Protein AF-A0A0B8QAT1-F1 (afdb_monomer_lite)

Secondary structure (DSSP, 8-state):
-HHHHHGGG-TTTT--SSS-BSS-TTSTT--TT-TTTSS-B-HHHHHHHHHHHHHTT-HHHHHHHHHHHHHHHHHHHHHHSS--S-B-SSSSSB-SS--SS-TTTTHHIIIIIIIIIIS-EEEETTTTEEEE-----S-EEEEEEE-TTS-EEEEEE--TTT--GGGGEEEEESS--EEEE-

Structure (mmCIF, N/CA/C/O backbone):
data_AF-A0A0B8QAT1-F1
#
_entry.id   AF-A0A0B8QAT1-F1
#
loop_
_atom_site.group_PDB
_atom_site.id
_atom_site.type_symbol
_atom_site.label_atom_id
_atom_site.label_alt_id
_atom_site.label_comp_id
_atom_site.label_asym_id
_atom_site.label_entity_id
_atom_site.label_seq_id
_atom_site.pdbx_PDB_ins_code
_atom_site.Cartn_x
_atom_site.Cartn_y
_atom_site.Cartn_z
_atom_site.occupancy
_atom_site.B_iso_or_equiv
_atom_site.auth_seq_id
_atom_site.auth_comp_id
_atom_site.auth_asym_id
_atom_site.auth_atom_id
_atom_site.pdbx_PDB_model_num
ATOM 1 N N . MET A 1 1 ? -17.276 3.793 -14.681 1.00 74.88 1 MET A N 1
ATOM 2 C CA . MET A 1 1 ? -16.402 3.553 -13.509 1.00 74.88 1 MET A CA 1
ATOM 3 C C . MET A 1 1 ? -15.911 2.111 -13.463 1.00 74.88 1 MET A C 1
ATOM 5 O O . MET A 1 1 ? -14.706 1.931 -13.465 1.00 74.88 1 MET A O 1
ATOM 9 N N . GLN A 1 2 ? -16.789 1.100 -13.511 1.00 84.50 2 GLN A N 1
ATOM 10 C CA . GLN A 1 2 ? -16.364 -0.313 -13.507 1.00 84.50 2 GLN A CA 1
ATOM 11 C C . GLN A 1 2 ? -15.404 -0.679 -14.651 1.00 84.50 2 GLN A C 1
ATOM 13 O O . GLN A 1 2 ? -14.378 -1.288 -14.389 1.00 84.50 2 GLN A O 1
ATOM 18 N N . SER A 1 3 ? -15.670 -0.238 -15.887 1.00 91.81 3 SER A N 1
ATOM 19 C CA . SER A 1 3 ? -14.772 -0.485 -17.030 1.00 91.81 3 SER A CA 1
ATOM 20 C C . SER A 1 3 ? -13.368 0.101 -16.853 1.00 91.81 3 SER A C 1
ATOM 22 O O . SER A 1 3 ? -12.400 -0.494 -17.300 1.00 91.81 3 SER A O 1
ATOM 24 N N . PHE A 1 4 ? -13.244 1.243 -16.170 1.00 93.56 4 PHE A N 1
ATOM 25 C CA . PHE A 1 4 ? -11.949 1.861 -15.879 1.00 93.56 4 PHE A CA 1
ATOM 26 C C . PHE A 1 4 ? -11.172 1.066 -14.821 1.00 93.56 4 PHE A C 1
ATOM 28 O O . PHE A 1 4 ? -9.984 0.817 -14.982 1.00 93.56 4 PHE A O 1
ATOM 35 N N . ILE A 1 5 ? -11.855 0.628 -13.760 1.00 96.44 5 ILE A N 1
ATOM 36 C CA . ILE A 1 5 ? -11.246 -0.133 -12.659 1.00 96.44 5 ILE A CA 1
ATOM 37 C C . ILE A 1 5 ? -10.882 -1.555 -13.094 1.00 96.44 5 ILE A C 1
ATOM 39 O O . ILE A 1 5 ? -9.885 -2.088 -12.616 1.00 96.44 5 ILE A O 1
ATOM 43 N N . ALA A 1 6 ? -11.637 -2.150 -14.022 1.00 96.62 6 ALA A N 1
ATOM 44 C CA . ALA A 1 6 ? -11.397 -3.504 -14.523 1.00 96.62 6 ALA A CA 1
ATOM 45 C C . ALA A 1 6 ? -9.964 -3.707 -15.044 1.00 96.62 6 ALA A C 1
ATOM 47 O O . ALA A 1 6 ? -9.398 -4.779 -14.861 1.00 96.62 6 ALA A O 1
ATOM 48 N N . HIS A 1 7 ? -9.338 -2.664 -15.593 1.00 97.81 7 HIS A N 1
ATOM 49 C CA . HIS A 1 7 ? -7.947 -2.711 -16.046 1.00 97.81 7 HIS A CA 1
ATOM 50 C C . HIS A 1 7 ? -6.933 -3.033 -14.934 1.00 97.81 7 H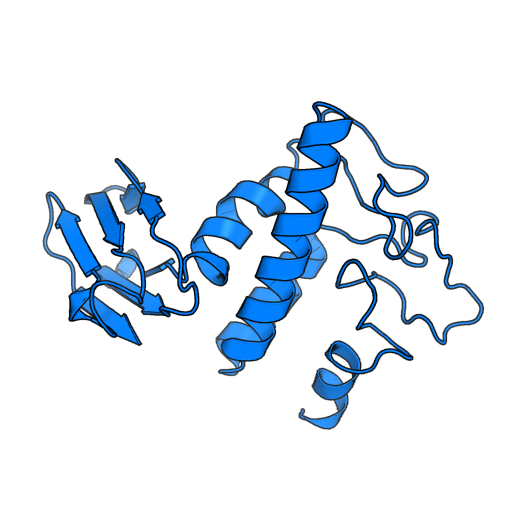IS A C 1
ATOM 52 O O . HIS A 1 7 ? -5.867 -3.586 -15.214 1.00 97.81 7 HIS A O 1
ATOM 58 N N . LEU A 1 8 ? -7.251 -2.712 -13.673 1.00 98.00 8 LEU A N 1
ATOM 59 C CA . LEU A 1 8 ? -6.404 -3.044 -12.527 1.00 98.00 8 LEU A CA 1
ATOM 60 C C . LEU A 1 8 ? -6.380 -4.544 -12.237 1.00 98.00 8 LEU A C 1
ATOM 62 O O . LEU A 1 8 ? -5.422 -4.997 -11.614 1.00 98.00 8 LEU A O 1
ATOM 66 N N . ASP A 1 9 ? -7.398 -5.295 -12.663 1.00 97.00 9 ASP A N 1
ATOM 67 C CA . ASP A 1 9 ? -7.491 -6.749 -12.486 1.00 97.00 9 ASP A CA 1
ATOM 68 C C . ASP A 1 9 ? -7.326 -7.536 -13.805 1.00 97.00 9 ASP A C 1
ATOM 70 O O . ASP A 1 9 ? -7.464 -8.757 -13.833 1.00 97.00 9 ASP A O 1
ATOM 74 N N . ASP A 1 10 ? -6.977 -6.848 -14.894 1.00 98.12 10 ASP A N 1
ATOM 75 C CA . ASP A 1 10 ? -6.674 -7.452 -16.193 1.00 98.12 10 ASP A CA 1
ATOM 76 C C . ASP A 1 10 ? -5.159 -7.641 -16.365 1.00 98.12 10 ASP A C 1
ATOM 78 O O . ASP A 1 10 ? -4.382 -6.677 -16.333 1.00 98.12 10 ASP A O 1
ATOM 82 N N . GLU A 1 11 ? -4.746 -8.897 -16.560 1.00 97.75 11 GLU A N 1
ATOM 83 C CA . GLU A 1 11 ? -3.351 -9.313 -16.761 1.00 97.75 11 GLU A CA 1
ATOM 84 C C . GLU A 1 11 ? -2.748 -8.750 -18.050 1.00 97.75 11 GLU A C 1
ATOM 86 O O . GLU A 1 11 ? -1.529 -8.608 -18.153 1.00 97.75 11 GLU A O 1
ATOM 91 N N . ARG A 1 12 ? -3.583 -8.378 -19.027 1.00 97.50 12 ARG A N 1
ATOM 92 C CA . ARG A 1 12 ? -3.132 -7.726 -20.263 1.00 97.50 12 ARG A CA 1
ATOM 93 C C . ARG A 1 12 ? -2.784 -6.255 -20.056 1.00 97.50 12 ARG A C 1
ATOM 95 O O . ARG A 1 12 ? -2.035 -5.717 -20.862 1.00 97.50 12 ARG A O 1
ATOM 102 N N . SER A 1 13 ? -3.285 -5.624 -18.989 1.00 97.88 13 SER A N 1
ATOM 103 C CA . SER A 1 13 ? -3.001 -4.224 -18.664 1.00 97.88 13 SER A CA 1
ATOM 104 C C . SER A 1 13 ? -2.172 -4.052 -17.391 1.00 97.88 13 SER A C 1
ATOM 106 O O . SER A 1 13 ? -0.945 -4.116 -17.448 1.00 97.88 13 SER A O 1
ATOM 108 N N .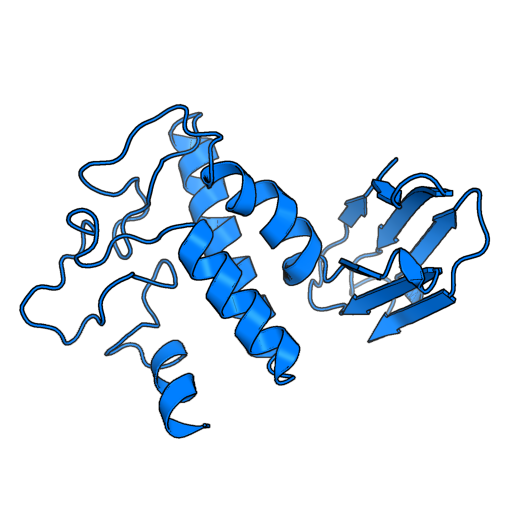 PHE A 1 14 ? -2.801 -3.799 -16.239 1.00 98.56 14 PHE A N 1
ATOM 109 C CA . PHE A 1 14 ? -2.102 -3.365 -15.028 1.00 98.56 14 PHE A CA 1
ATOM 110 C C . PHE A 1 14 ? -1.981 -4.449 -13.947 1.00 98.56 14 PHE A C 1
ATOM 112 O O . PHE A 1 14 ? -1.270 -4.239 -12.959 1.00 98.56 14 PHE A O 1
ATOM 119 N N . LYS A 1 15 ? -2.627 -5.615 -14.101 1.00 98.50 15 LYS A N 1
ATOM 120 C CA . LYS A 1 15 ? -2.436 -6.757 -13.193 1.00 98.50 15 LYS A CA 1
ATOM 121 C C . LYS A 1 15 ? -1.159 -7.510 -13.561 1.00 98.50 15 LYS A C 1
ATOM 123 O O . LYS A 1 15 ? -1.183 -8.565 -14.183 1.00 98.50 15 LYS A O 1
ATOM 128 N N . ARG A 1 16 ? -0.031 -6.910 -13.206 1.00 98.31 16 ARG A N 1
ATOM 129 C CA . ARG A 1 16 ? 1.312 -7.468 -13.405 1.00 98.31 16 ARG A CA 1
ATOM 130 C C . ARG A 1 16 ? 1.807 -8.160 -12.134 1.00 98.31 16 ARG A C 1
ATOM 132 O O . ARG A 1 16 ? 1.173 -7.963 -11.096 1.00 98.31 16 ARG A O 1
ATOM 139 N N . PRO A 1 17 ? 2.888 -8.963 -12.179 1.00 98.62 17 PRO A N 1
ATOM 140 C CA . PRO A 1 17 ? 3.431 -9.613 -10.988 1.00 98.62 17 PRO A CA 1
ATOM 141 C C . PRO A 1 17 ? 3.624 -8.636 -9.823 1.00 98.62 17 PRO A C 1
ATOM 143 O O . PRO A 1 17 ? 3.100 -8.884 -8.742 1.00 98.62 17 PRO A O 1
ATOM 146 N N . HIS A 1 18 ? 4.254 -7.479 -10.065 1.00 98.69 18 HIS A N 1
ATOM 147 C CA . HIS A 1 18 ? 4.272 -6.344 -9.138 1.00 98.69 18 HIS A CA 1
ATOM 148 C C . HIS A 1 18 ? 3.323 -5.244 -9.627 1.00 98.69 18 HIS A C 1
ATOM 150 O O . HIS A 1 18 ? 3.560 -4.590 -10.643 1.00 98.69 18 HIS A O 1
ATOM 156 N N . ARG A 1 19 ? 2.228 -5.027 -8.895 1.00 98.50 19 ARG A N 1
ATOM 157 C CA . ARG A 1 19 ? 1.202 -4.021 -9.207 1.00 98.50 19 ARG A CA 1
ATOM 158 C C . ARG A 1 19 ? 1.557 -2.678 -8.549 1.00 98.50 19 ARG A C 1
ATOM 160 O O . ARG A 1 19 ? 2.122 -2.631 -7.458 1.00 98.50 19 ARG A O 1
ATOM 167 N N . ILE A 1 20 ? 1.229 -1.528 -9.128 1.00 98.62 20 ILE A N 1
ATOM 168 C CA . ILE A 1 20 ? 0.625 -1.272 -10.434 1.00 98.62 20 ILE A CA 1
ATOM 169 C C . ILE A 1 20 ? 1.723 -0.628 -11.297 1.00 98.62 20 ILE A C 1
ATOM 171 O O . ILE A 1 20 ? 2.333 0.350 -10.849 1.00 98.62 20 ILE A O 1
ATOM 175 N N . PRO A 1 21 ? 2.003 -1.125 -12.512 1.00 98.56 21 PRO A N 1
ATOM 176 C CA . PRO A 1 21 ? 2.943 -0.446 -13.388 1.00 98.56 21 PRO A CA 1
ATOM 177 C C . PRO A 1 21 ? 2.392 0.918 -13.808 1.00 98.56 21 PRO A C 1
ATOM 179 O O . PRO A 1 21 ? 1.187 1.135 -13.923 1.00 98.56 21 PRO A O 1
ATOM 182 N N . THR A 1 22 ? 3.290 1.848 -14.093 1.00 98.25 22 THR A N 1
ATOM 183 C CA . THR A 1 22 ? 2.935 3.192 -14.583 1.00 98.25 22 THR A CA 1
ATOM 184 C C . THR A 1 22 ? 2.449 3.218 -16.030 1.00 98.25 22 THR A C 1
ATOM 186 O O . THR A 1 22 ? 1.864 4.208 -16.467 1.00 98.25 22 THR A O 1
ATOM 189 N N . MET A 1 23 ? 2.642 2.119 -16.756 1.00 98.31 23 MET A N 1
ATOM 190 C CA . MET A 1 23 ? 2.206 1.924 -18.131 1.00 98.31 23 MET A CA 1
ATOM 191 C C . MET A 1 23 ? 1.495 0.577 -18.248 1.00 98.31 23 MET A C 1
ATOM 193 O O . MET A 1 23 ? 1.913 -0.401 -17.631 1.00 98.31 23 MET A O 1
ATOM 197 N N . SER A 1 24 ? 0.421 0.540 -19.033 1.00 98.19 24 SER A N 1
ATOM 198 C CA . SER A 1 24 ? -0.309 -0.694 -19.331 1.00 98.19 24 SER A CA 1
ATOM 199 C C . SER A 1 24 ? 0.578 -1.664 -20.115 1.00 98.19 24 SER A C 1
ATOM 201 O O . SER A 1 24 ? 1.285 -1.228 -21.024 1.00 98.19 24 SER A O 1
ATOM 203 N N . ALA A 1 25 ? 0.539 -2.957 -19.788 1.00 98.25 25 ALA A N 1
ATOM 204 C CA . ALA A 1 25 ? 1.399 -3.961 -20.420 1.00 98.25 25 ALA A CA 1
ATOM 205 C C . ALA A 1 25 ? 1.081 -4.247 -21.897 1.00 98.25 25 ALA A C 1
ATOM 207 O O . ALA A 1 25 ? 1.923 -4.783 -22.612 1.00 98.25 25 ALA A O 1
ATOM 208 N N . ASP A 1 26 ? -0.099 -3.858 -22.379 1.00 97.75 26 ASP A N 1
ATOM 209 C CA . ASP A 1 26 ? -0.478 -3.911 -23.795 1.00 97.75 26 ASP A CA 1
ATOM 210 C C . ASP A 1 26 ? 0.011 -2.698 -24.609 1.00 97.75 26 ASP A C 1
ATOM 212 O O . ASP A 1 26 ? -0.186 -2.643 -25.825 1.00 97.75 26 ASP A O 1
ATOM 216 N N . CYS A 1 27 ? 0.671 -1.727 -23.972 1.00 98.06 27 CYS A N 1
ATOM 217 C CA . CYS A 1 27 ? 1.301 -0.615 -24.670 1.00 98.06 27 CYS A CA 1
ATOM 218 C C . CYS A 1 27 ? 2.594 -1.072 -25.359 1.00 98.06 27 CYS A C 1
ATOM 220 O O . CYS A 1 27 ? 3.456 -1.676 -24.728 1.00 98.06 27 CYS A O 1
ATOM 222 N N . GLU A 1 28 ? 2.799 -0.685 -26.623 1.00 97.81 28 GLU A N 1
ATOM 223 C CA . GLU A 1 28 ? 4.021 -1.015 -27.380 1.00 97.81 28 GLU A CA 1
ATOM 224 C C . GLU A 1 28 ? 5.317 -0.506 -26.725 1.00 97.81 28 GLU A C 1
ATOM 226 O O . GLU A 1 28 ? 6.412 -0.981 -27.026 1.00 97.81 28 GLU A O 1
ATOM 231 N N . HIS A 1 29 ? 5.205 0.488 -25.842 1.00 97.88 29 HIS A N 1
ATOM 232 C CA . HIS A 1 29 ? 6.333 1.072 -25.136 1.00 97.88 29 HIS A CA 1
ATOM 233 C C . HIS A 1 29 ? 6.566 0.473 -23.754 1.00 97.88 29 HIS A C 1
ATOM 235 O O . HIS A 1 29 ? 7.552 0.870 -23.133 1.00 97.88 29 HIS A O 1
ATOM 241 N N . TYR A 1 30 ? 5.714 -0.440 -23.291 1.00 98.50 30 TYR A N 1
ATOM 242 C CA . TYR A 1 30 ? 5.879 -1.100 -22.008 1.00 98.50 30 TYR A CA 1
ATOM 243 C C . TYR A 1 30 ? 7.182 -1.904 -21.958 1.00 98.50 30 TYR A C 1
ATOM 245 O O . TYR A 1 30 ? 7.598 -2.498 -22.956 1.00 98.50 30 TYR A O 1
ATOM 253 N N . THR A 1 31 ? 7.827 -1.943 -20.794 1.00 98.06 31 THR A N 1
ATOM 254 C CA . THR A 1 31 ? 9.014 -2.768 -20.581 1.00 98.06 31 THR A CA 1
ATOM 255 C C . THR A 1 31 ? 8.956 -3.541 -19.267 1.00 98.06 31 THR A C 1
ATOM 257 O O . THR A 1 31 ? 8.616 -3.016 -18.205 1.00 98.06 31 THR A O 1
ATOM 260 N N . ASP A 1 32 ? 9.408 -4.792 -19.320 1.00 97.69 32 ASP A N 1
ATOM 261 C CA . ASP A 1 32 ? 9.414 -5.699 -18.167 1.00 97.69 32 ASP A CA 1
ATOM 262 C C . ASP A 1 32 ? 10.310 -5.196 -17.023 1.00 97.69 32 ASP A C 1
ATOM 264 O O . ASP A 1 32 ? 10.039 -5.403 -15.839 1.00 97.69 32 ASP A O 1
ATOM 268 N N . ASN A 1 33 ? 11.396 -4.490 -17.356 1.00 97.00 33 ASN A N 1
ATOM 269 C CA . ASN A 1 33 ? 12.300 -3.875 -16.379 1.00 97.00 33 ASN A CA 1
ATOM 270 C C . ASN A 1 33 ? 11.798 -2.519 -15.846 1.00 97.00 33 ASN A C 1
ATOM 272 O O . ASN A 1 33 ? 12.475 -1.900 -15.025 1.00 97.00 33 ASN A O 1
ATOM 276 N N . GLY A 1 34 ? 10.647 -2.059 -16.334 1.00 96.44 34 GLY A N 1
ATOM 277 C CA . GLY A 1 34 ? 9.992 -0.814 -15.978 1.00 96.44 34 GLY A CA 1
ATOM 278 C C . GLY A 1 34 ? 10.427 0.421 -16.770 1.00 96.44 34 GLY A C 1
ATOM 279 O O . GLY A 1 34 ? 9.629 1.354 -16.846 1.00 96.44 34 GLY A O 1
ATOM 280 N N . ASP A 1 35 ? 11.649 0.439 -17.331 1.00 97.00 35 ASP A N 1
ATOM 281 C CA . ASP A 1 35 ? 12.255 1.562 -18.085 1.00 97.00 35 ASP A CA 1
ATOM 282 C C . ASP A 1 35 ? 11.759 2.932 -17.583 1.00 97.00 35 ASP A C 1
ATOM 284 O O . ASP A 1 35 ? 11.096 3.709 -18.279 1.00 97.00 35 ASP A O 1
ATOM 288 N N . TYR A 1 36 ? 12.002 3.168 -16.289 1.00 97.12 36 TYR A N 1
ATOM 289 C CA . TYR A 1 36 ? 11.509 4.314 -15.530 1.00 97.12 36 TYR A CA 1
ATOM 290 C C . TYR A 1 36 ? 9.963 4.400 -15.444 1.00 97.12 36 TYR A C 1
ATOM 292 O O . TYR A 1 36 ? 9.346 3.740 -14.607 1.00 97.12 36 TYR A O 1
ATOM 300 N N . TRP A 1 37 ? 9.324 5.221 -16.284 1.00 98.19 37 TRP A N 1
ATOM 301 C CA . TRP A 1 37 ? 7.862 5.427 -16.335 1.00 98.19 37 TRP A CA 1
ATOM 302 C C . TRP A 1 37 ? 7.176 4.593 -17.425 1.00 98.19 37 TRP A C 1
ATOM 304 O O . TRP A 1 37 ? 5.992 4.773 -17.701 1.00 98.19 37 TRP A O 1
ATOM 314 N N . ARG A 1 38 ? 7.913 3.690 -18.077 1.00 98.19 38 ARG A N 1
ATOM 315 C CA . ARG A 1 38 ? 7.405 2.823 -19.147 1.00 98.19 38 ARG A CA 1
ATOM 316 C C . ARG A 1 38 ? 7.002 1.441 -18.635 1.00 98.19 38 ARG A C 1
ATOM 318 O O . ARG A 1 38 ? 7.025 0.464 -19.369 1.00 98.19 38 ARG A O 1
ATOM 325 N N . GLY A 1 39 ? 6.611 1.359 -17.368 1.00 98.00 39 GLY A N 1
ATOM 326 C CA . GLY A 1 39 ? 6.249 0.102 -16.719 1.00 98.00 39 GLY A CA 1
ATOM 327 C C . GLY A 1 39 ? 6.660 0.048 -15.255 1.00 98.00 39 GLY A C 1
ATOM 328 O O . GLY A 1 39 ? 6.084 -0.729 -14.503 1.00 98.00 39 GLY A O 1
ATOM 329 N N . GLY A 1 40 ? 7.606 0.887 -14.817 1.00 98.44 40 GLY A N 1
ATOM 330 C CA . GLY A 1 40 ? 8.066 0.892 -13.431 1.00 98.44 40 GLY A CA 1
ATOM 331 C C . GLY A 1 40 ? 6.904 1.050 -12.454 1.00 98.44 40 GLY A C 1
ATOM 332 O O . GLY A 1 40 ? 5.915 1.728 -12.755 1.00 98.44 40 GLY A O 1
ATOM 333 N N . VAL A 1 41 ? 7.027 0.417 -11.293 1.00 98.75 41 VAL A N 1
ATOM 334 C CA . VAL A 1 41 ? 6.066 0.478 -10.190 1.00 98.75 41 VAL A CA 1
ATOM 335 C C . VAL A 1 41 ? 6.560 1.495 -9.174 1.00 98.75 41 VAL A C 1
ATOM 337 O O . VAL A 1 41 ? 7.682 1.397 -8.671 1.00 98.75 41 VAL A O 1
ATOM 340 N N . TRP A 1 42 ? 5.712 2.473 -8.862 1.00 98.69 42 TRP A N 1
ATOM 341 C CA . TRP A 1 42 ? 6.080 3.627 -8.049 1.00 98.69 42 TRP A CA 1
ATOM 342 C C . TRP A 1 42 ? 5.163 3.728 -6.834 1.00 98.69 42 TRP A C 1
ATOM 344 O O . TRP A 1 42 ? 3.942 3.813 -6.955 1.00 98.69 42 TRP A O 1
ATOM 354 N N . ALA A 1 43 ? 5.762 3.776 -5.644 1.00 98.56 43 ALA A N 1
ATOM 355 C CA . ALA A 1 43 ? 5.036 3.944 -4.388 1.00 98.56 43 ALA A CA 1
ATOM 356 C C . ALA A 1 43 ? 4.036 5.128 -4.383 1.00 98.56 43 ALA A C 1
ATOM 358 O O . ALA A 1 43 ? 2.901 4.929 -3.944 1.00 98.56 43 ALA A O 1
ATOM 359 N N . PRO A 1 44 ? 4.366 6.339 -4.894 1.00 98.38 44 PRO A N 1
ATOM 360 C CA . PRO A 1 44 ? 3.434 7.466 -4.850 1.00 98.38 44 PRO A CA 1
ATOM 361 C C . PRO A 1 44 ? 2.222 7.285 -5.768 1.00 98.38 44 PRO A C 1
ATOM 363 O O . PRO A 1 44 ? 1.112 7.637 -5.368 1.00 98.38 44 PRO A O 1
ATOM 366 N N . THR A 1 45 ? 2.389 6.719 -6.968 1.00 98.25 45 THR A N 1
ATOM 367 C CA . THR A 1 45 ? 1.251 6.473 -7.870 1.00 98.25 45 THR A CA 1
ATOM 368 C C . THR A 1 45 ? 0.364 5.361 -7.335 1.00 98.25 45 THR A C 1
ATOM 370 O O . THR A 1 45 ? -0.855 5.522 -7.309 1.00 98.25 45 THR A O 1
ATOM 373 N N . ASN A 1 46 ? 0.962 4.282 -6.819 1.00 98.50 46 ASN A N 1
ATOM 374 C CA . ASN A 1 46 ? 0.225 3.222 -6.139 1.00 98.50 46 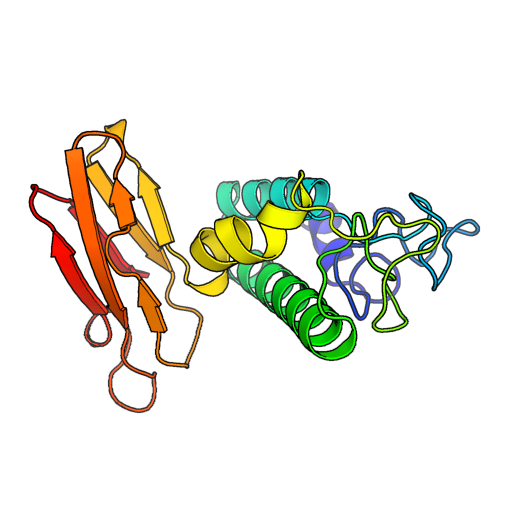ASN A CA 1
ATOM 375 C C . ASN A 1 46 ? -0.588 3.781 -4.970 1.00 98.50 46 ASN A C 1
ATOM 377 O O . ASN A 1 46 ? -1.783 3.515 -4.880 1.00 98.50 46 ASN A O 1
ATOM 381 N N . TYR A 1 47 ? 0.018 4.609 -4.116 1.00 98.75 47 TYR A N 1
ATOM 382 C CA . TYR A 1 47 ? -0.686 5.219 -2.991 1.00 98.75 47 TYR A CA 1
ATOM 383 C C . TYR A 1 47 ? -1.892 6.057 -3.447 1.00 98.75 47 TYR A C 1
ATOM 385 O O . TYR A 1 47 ? -2.982 5.914 -2.896 1.00 98.75 47 TYR A O 1
ATOM 393 N N . MET A 1 48 ? -1.748 6.868 -4.502 1.00 98.56 48 MET A N 1
ATOM 394 C CA . MET A 1 48 ? -2.868 7.638 -5.062 1.00 98.56 48 MET A CA 1
ATOM 395 C C . MET A 1 48 ? -4.001 6.742 -5.581 1.00 98.56 48 MET A C 1
ATOM 397 O O . MET A 1 48 ? -5.170 7.028 -5.312 1.00 98.56 48 MET A O 1
ATOM 401 N N . VAL A 1 49 ? -3.679 5.651 -6.287 1.00 98.56 49 VAL A N 1
ATOM 402 C CA . VAL A 1 49 ? -4.690 4.694 -6.765 1.00 98.56 49 VAL A CA 1
ATOM 403 C C . VAL A 1 49 ? -5.399 4.025 -5.591 1.00 98.56 49 VAL A C 1
ATOM 405 O O . VAL A 1 49 ? -6.627 3.979 -5.574 1.00 98.56 49 VAL A O 1
ATOM 408 N N . LEU A 1 50 ? -4.655 3.576 -4.578 1.00 98.81 50 LEU A N 1
ATOM 409 C CA . LEU A 1 50 ? -5.209 2.942 -3.383 1.00 98.81 50 LEU A CA 1
ATOM 410 C C . LEU A 1 50 ? -6.176 3.876 -2.632 1.00 98.81 50 LEU A C 1
ATOM 412 O O . LEU A 1 50 ? -7.287 3.460 -2.298 1.00 98.81 50 LEU A O 1
ATOM 416 N N . LYS A 1 51 ? -5.825 5.159 -2.444 1.00 98.44 51 LYS A N 1
ATOM 417 C CA . LYS A 1 51 ? -6.748 6.163 -1.868 1.00 98.44 51 LYS A CA 1
ATOM 418 C C . LYS A 1 51 ? -7.976 6.393 -2.752 1.00 98.44 51 LYS A C 1
ATOM 420 O O . LYS A 1 51 ? -9.080 6.586 -2.243 1.00 98.44 51 LYS A O 1
ATOM 425 N N . GLY A 1 52 ? -7.808 6.360 -4.073 1.00 98.19 52 GLY A N 1
ATOM 426 C CA . GLY A 1 52 ? -8.913 6.443 -5.027 1.00 98.19 52 GLY A CA 1
ATOM 427 C C . GLY A 1 52 ? -9.890 5.271 -4.904 1.00 98.19 52 GLY A C 1
ATOM 428 O O . GLY A 1 52 ? -11.099 5.497 -4.854 1.00 98.19 52 GLY A O 1
ATOM 429 N N . LEU A 1 53 ? -9.376 4.042 -4.816 1.00 98.12 53 LEU A N 1
ATOM 430 C CA . LEU A 1 53 ? -10.167 2.820 -4.638 1.00 98.12 53 LEU A CA 1
ATOM 431 C C . LEU A 1 53 ? -10.932 2.833 -3.313 1.00 98.12 53 LEU A C 1
ATOM 433 O O . LEU A 1 53 ? -12.143 2.617 -3.307 1.00 98.12 53 LEU A O 1
ATOM 437 N N . GLU A 1 54 ? -10.246 3.167 -2.219 1.00 97.19 54 GLU A N 1
ATOM 438 C CA . GLU A 1 54 ? -10.841 3.337 -0.890 1.00 97.19 54 GLU A CA 1
ATOM 439 C C . GLU A 1 54 ? -12.014 4.319 -0.918 1.00 97.19 54 GLU A C 1
ATOM 441 O O . GLU A 1 54 ? -13.112 3.984 -0.480 1.00 97.19 54 GLU A O 1
ATOM 446 N N . LYS A 1 55 ? -11.813 5.513 -1.490 1.00 96.88 55 LYS A N 1
ATOM 447 C CA . LYS A 1 55 ? -12.847 6.555 -1.554 1.00 96.88 55 LYS A CA 1
ATOM 448 C C . LYS A 1 55 ? -14.117 6.104 -2.288 1.00 96.88 55 LYS A C 1
ATOM 450 O O . LYS A 1 55 ? -15.182 6.671 -2.059 1.00 96.88 55 LYS A O 1
ATOM 455 N N . HIS A 1 56 ? -14.012 5.113 -3.172 1.00 96.75 56 HIS A N 1
ATOM 456 C CA . HIS A 1 56 ? -15.134 4.586 -3.948 1.00 96.75 56 HIS A CA 1
ATOM 457 C C . HIS A 1 56 ? -15.604 3.199 -3.476 1.00 96.75 56 HIS A C 1
ATOM 459 O O . HIS A 1 56 ? -16.381 2.560 -4.183 1.00 96.75 56 HIS A O 1
ATOM 465 N N . GLY A 1 57 ? -15.158 2.735 -2.303 1.00 95.56 57 GLY A N 1
ATOM 466 C CA . GLY A 1 57 ? -15.627 1.493 -1.683 1.00 95.56 57 GLY A CA 1
ATOM 467 C C . GLY A 1 57 ? -14.980 0.206 -2.207 1.00 95.56 57 GLY A C 1
ATOM 468 O O . GLY A 1 57 ? -15.428 -0.882 -1.856 1.00 95.56 57 GLY A O 1
ATOM 469 N N . TYR A 1 58 ? -13.920 0.287 -3.019 1.00 97.12 58 TYR A N 1
ATOM 470 C CA . TYR A 1 58 ? -13.211 -0.883 -3.563 1.00 97.12 58 TYR A CA 1
ATOM 471 C C . TYR A 1 58 ? -12.137 -1.392 -2.588 1.00 97.12 58 TYR A C 1
ATOM 473 O O . TYR A 1 58 ? -10.958 -1.478 -2.929 1.00 97.12 58 TYR A O 1
ATOM 481 N N . HIS A 1 59 ? -12.543 -1.694 -1.352 1.00 96.75 59 HIS A N 1
ATOM 482 C CA . HIS A 1 59 ? -11.625 -2.050 -0.265 1.00 96.75 59 HIS A CA 1
ATOM 483 C C . HIS A 1 59 ? -10.878 -3.367 -0.512 1.00 96.75 59 HIS A C 1
ATOM 485 O O . HIS A 1 59 ? -9.685 -3.429 -0.232 1.00 96.75 59 HIS A O 1
ATOM 491 N N . ASP A 1 60 ? -11.540 -4.380 -1.082 1.00 97.19 60 ASP A N 1
ATOM 492 C CA . ASP A 1 60 ? -10.919 -5.681 -1.382 1.00 97.19 60 ASP A CA 1
ATOM 493 C C . ASP A 1 60 ? -9.814 -5.543 -2.429 1.00 97.19 60 ASP A C 1
ATOM 495 O O . ASP A 1 60 ? -8.670 -5.917 -2.196 1.00 97.19 60 ASP A O 1
ATOM 499 N N . LEU A 1 61 ? -10.124 -4.879 -3.546 1.00 98.06 61 LEU A N 1
ATOM 500 C CA . LEU A 1 61 ? -9.142 -4.626 -4.596 1.00 98.06 61 LEU A CA 1
ATOM 501 C C . LEU A 1 61 ? -7.972 -3.767 -4.090 1.00 98.06 61 LEU A C 1
ATOM 503 O O . LEU A 1 61 ? -6.826 -3.997 -4.474 1.00 98.06 61 LEU A O 1
ATOM 507 N N . ALA A 1 62 ? -8.246 -2.778 -3.232 1.00 98.44 62 ALA A N 1
ATOM 508 C CA . ALA A 1 62 ? -7.199 -1.970 -2.616 1.00 98.44 62 ALA A CA 1
ATOM 509 C C . ALA A 1 62 ? -6.294 -2.813 -1.701 1.00 98.44 62 ALA A C 1
ATOM 511 O O . ALA A 1 62 ? -5.075 -2.664 -1.765 1.00 98.44 62 ALA A O 1
ATOM 512 N N . PHE A 1 63 ? -6.867 -3.709 -0.891 1.00 98.62 63 PHE A N 1
ATOM 513 C CA . PHE A 1 63 ? -6.106 -4.643 -0.062 1.00 98.62 63 PHE A CA 1
ATOM 514 C C . PHE A 1 63 ? -5.220 -5.554 -0.919 1.00 98.62 63 PHE A C 1
ATOM 516 O O . PHE A 1 63 ? -4.016 -5.613 -0.679 1.00 98.62 63 PHE A O 1
ATOM 523 N N . ASP A 1 64 ? -5.769 -6.175 -1.964 1.00 98.62 64 ASP A N 1
ATOM 524 C CA . ASP A 1 64 ? -5.025 -7.101 -2.825 1.00 98.62 64 ASP A CA 1
ATOM 525 C C . ASP A 1 64 ? -3.836 -6.422 -3.520 1.00 98.62 64 ASP A C 1
ATOM 527 O O . ASP A 1 64 ? -2.735 -6.972 -3.589 1.00 98.62 64 ASP A O 1
ATOM 531 N N . ILE A 1 65 ? -4.038 -5.202 -4.031 1.00 98.81 65 ILE A N 1
ATOM 532 C CA . ILE A 1 65 ? -2.970 -4.410 -4.657 1.00 98.81 65 ILE A CA 1
ATOM 533 C C . ILE A 1 65 ? -1.919 -4.003 -3.621 1.00 98.81 65 ILE A C 1
ATOM 535 O O . ILE A 1 65 ? -0.722 -4.101 -3.892 1.00 98.81 65 ILE A O 1
ATOM 539 N N . ALA A 1 66 ? -2.347 -3.536 -2.447 1.00 98.81 66 ALA A N 1
ATOM 540 C CA . ALA A 1 66 ? -1.438 -3.102 -1.395 1.00 98.81 66 ALA A CA 1
ATOM 541 C C . ALA A 1 66 ? -0.591 -4.262 -0.860 1.00 98.81 66 ALA A C 1
ATOM 543 O O . ALA A 1 66 ? 0.623 -4.112 -0.742 1.00 98.81 66 ALA A O 1
ATOM 544 N N . LEU A 1 67 ? -1.208 -5.417 -0.590 1.00 98.75 67 LEU A N 1
ATOM 545 C CA . LEU A 1 67 ? -0.519 -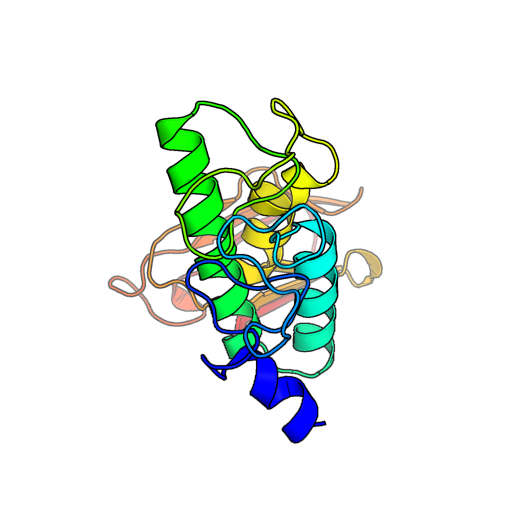6.612 -0.112 1.00 98.75 67 LEU A CA 1
ATOM 546 C C . LEU A 1 67 ? 0.515 -7.087 -1.134 1.00 98.75 67 LEU A C 1
ATOM 548 O O . LEU A 1 67 ? 1.675 -7.277 -0.773 1.00 98.75 67 LEU A O 1
ATOM 552 N N . ASN A 1 68 ? 0.127 -7.178 -2.411 1.00 98.75 68 ASN A N 1
ATOM 553 C CA . ASN A 1 68 ? 1.051 -7.492 -3.499 1.00 98.75 68 ASN A CA 1
ATOM 554 C C . ASN A 1 68 ? 2.238 -6.513 -3.529 1.00 98.75 68 ASN A C 1
ATOM 556 O O . ASN A 1 68 ? 3.394 -6.935 -3.532 1.00 98.75 68 ASN A O 1
ATOM 560 N N . HIS A 1 69 ? 1.969 -5.206 -3.498 1.00 98.81 69 HIS A N 1
ATOM 561 C CA . HIS A 1 69 ? 3.021 -4.197 -3.555 1.00 98.81 69 HIS A CA 1
ATOM 562 C C . HIS A 1 69 ? 3.991 -4.299 -2.371 1.00 98.81 69 HIS A C 1
ATOM 564 O O . HIS A 1 69 ? 5.204 -4.291 -2.580 1.00 98.81 69 HIS A O 1
ATOM 570 N N . VAL A 1 70 ? 3.468 -4.409 -1.146 1.00 98.69 70 VAL A N 1
ATOM 571 C CA . VAL A 1 70 ? 4.267 -4.508 0.084 1.00 98.69 70 VAL A CA 1
ATOM 572 C C . VAL A 1 70 ? 5.123 -5.767 0.086 1.00 98.69 70 VAL A C 1
ATOM 574 O O . VAL A 1 70 ? 6.304 -5.675 0.406 1.00 98.69 70 VAL A O 1
ATOM 577 N N . GLN A 1 71 ? 4.569 -6.919 -0.303 1.00 98.50 71 GLN A N 1
ATOM 578 C CA . GLN A 1 71 ? 5.312 -8.181 -0.350 1.00 98.50 71 GLN A CA 1
ATOM 579 C C . GLN A 1 71 ? 6.479 -8.117 -1.336 1.00 98.50 71 GLN A C 1
ATOM 581 O O . GLN A 1 71 ? 7.595 -8.487 -0.985 1.00 98.50 71 GLN A O 1
ATOM 586 N N . HIS A 1 72 ? 6.261 -7.582 -2.540 1.00 98.69 72 HIS A N 1
ATOM 587 C CA . HIS A 1 72 ? 7.340 -7.403 -3.513 1.00 98.69 72 HIS A CA 1
ATOM 588 C C . HIS A 1 72 ? 8.437 -6.468 -2.992 1.00 98.69 72 HIS A C 1
ATOM 590 O O . HIS A 1 72 ? 9.619 -6.786 -3.098 1.00 98.69 72 HIS A O 1
ATOM 596 N N . VAL A 1 73 ? 8.059 -5.337 -2.389 1.00 98.62 73 VAL A N 1
ATOM 597 C CA . VAL A 1 73 ? 9.028 -4.395 -1.811 1.00 98.62 73 VAL A CA 1
ATOM 598 C C . VAL A 1 73 ? 9.800 -5.028 -0.652 1.00 98.62 73 VAL A C 1
ATOM 600 O O . VAL A 1 73 ? 11.014 -4.858 -0.582 1.00 98.62 73 VAL A O 1
ATOM 603 N N . ALA A 1 74 ? 9.126 -5.769 0.229 1.00 98.38 74 ALA A N 1
ATOM 604 C CA . ALA A 1 74 ? 9.746 -6.443 1.365 1.00 98.38 74 ALA A CA 1
ATOM 605 C C . ALA A 1 74 ? 10.724 -7.541 0.922 1.00 98.38 74 ALA A C 1
ATOM 607 O O . ALA A 1 74 ? 11.832 -7.593 1.442 1.00 98.38 74 ALA A O 1
ATOM 608 N N . ASN A 1 75 ? 10.361 -8.355 -0.073 1.00 98.50 75 ASN A N 1
ATOM 609 C CA . ASN A 1 75 ? 11.248 -9.389 -0.614 1.00 98.50 75 ASN A CA 1
ATOM 610 C C . ASN A 1 75 ? 12.507 -8.772 -1.239 1.00 98.50 75 ASN A C 1
ATOM 612 O O . ASN A 1 75 ? 13.620 -9.201 -0.962 1.00 98.50 75 ASN A O 1
ATOM 616 N N . ILE A 1 76 ? 12.351 -7.702 -2.023 1.00 98.44 76 ILE A N 1
ATOM 617 C CA . ILE A 1 76 ? 13.493 -7.003 -2.631 1.00 98.44 76 ILE A CA 1
ATOM 618 C C . ILE A 1 76 ? 14.349 -6.324 -1.556 1.00 98.44 76 ILE A C 1
ATOM 620 O O . ILE A 1 76 ? 15.572 -6.274 -1.681 1.00 98.44 76 ILE A O 1
ATOM 624 N N . PHE A 1 77 ? 13.738 -5.806 -0.490 1.00 98.25 77 PHE A N 1
ATOM 625 C CA . PHE A 1 77 ? 14.477 -5.273 0.650 1.00 98.25 77 PHE A CA 1
ATOM 626 C C . PHE A 1 77 ? 15.282 -6.367 1.363 1.00 98.25 77 PHE A C 1
ATOM 628 O O . PHE A 1 77 ? 16.441 -6.128 1.683 1.00 98.25 77 PHE A O 1
ATOM 635 N N . ASP A 1 78 ? 14.712 -7.556 1.569 1.00 98.12 78 ASP A N 1
ATOM 636 C CA . ASP A 1 78 ? 15.407 -8.698 2.180 1.00 98.12 78 ASP A CA 1
ATOM 637 C C . ASP A 1 78 ? 16.629 -9.129 1.349 1.00 98.12 78 ASP A C 1
ATOM 639 O O . ASP A 1 78 ? 17.711 -9.359 1.886 1.00 98.12 78 ASP A O 1
ATOM 643 N N . GLU A 1 79 ? 16.495 -9.136 0.021 1.00 97.69 79 GLU A N 1
ATOM 644 C CA . GLU A 1 79 ? 17.580 -9.507 -0.893 1.00 97.69 79 GLU A CA 1
ATOM 645 C C . GLU A 1 79 ? 18.659 -8.422 -1.047 1.00 97.69 79 GLU A C 1
ATOM 647 O O . GLU A 1 79 ? 19.843 -8.730 -1.196 1.00 97.69 79 GLU A O 1
ATOM 652 N N . THR A 1 80 ? 18.265 -7.144 -1.061 1.00 97.94 80 THR A N 1
ATOM 653 C CA . THR A 1 80 ? 19.157 -6.027 -1.438 1.00 97.94 80 THR A CA 1
ATOM 654 C C . THR A 1 80 ? 19.595 -5.145 -0.272 1.00 97.94 80 THR A C 1
ATOM 656 O O . THR A 1 80 ? 20.550 -4.381 -0.411 1.00 97.94 80 THR A O 1
ATOM 659 N N . GLY A 1 81 ? 18.916 -5.226 0.871 1.00 97.88 81 GLY A N 1
ATOM 660 C CA . GLY A 1 81 ? 19.167 -4.415 2.061 1.00 97.88 81 GLY A CA 1
ATOM 661 C C . GLY A 1 81 ? 18.763 -2.942 1.941 1.00 97.88 81 GLY A C 1
ATOM 662 O O . GLY A 1 81 ? 19.167 -2.138 2.780 1.00 97.88 81 GLY A O 1
ATOM 663 N N . THR A 1 82 ? 18.003 -2.550 0.911 1.00 97.81 82 THR A N 1
ATOM 664 C CA . THR A 1 82 ? 17.635 -1.145 0.683 1.00 97.81 82 THR A CA 1
ATOM 665 C C . THR A 1 82 ? 16.260 -0.976 0.030 1.00 97.81 82 THR A C 1
ATOM 667 O O . THR A 1 82 ? 15.687 -1.907 -0.538 1.00 97.81 82 THR A O 1
ATOM 670 N N . ILE A 1 83 ? 15.715 0.239 0.130 1.00 98.25 83 ILE A N 1
ATOM 671 C CA . ILE A 1 83 ? 14.474 0.657 -0.528 1.00 98.25 83 ILE A CA 1
ATOM 672 C C . ILE A 1 83 ? 14.825 1.443 -1.786 1.00 98.25 83 ILE A C 1
ATOM 674 O O . ILE A 1 83 ? 15.705 2.306 -1.774 1.00 98.25 83 ILE A O 1
ATOM 678 N N . TRP A 1 84 ? 14.110 1.151 -2.868 1.00 98.56 84 TRP A N 1
ATOM 679 C CA . TRP A 1 84 ? 14.386 1.691 -4.189 1.00 98.56 84 TRP A CA 1
ATOM 680 C C . TRP A 1 84 ? 13.367 2.753 -4.588 1.00 98.56 84 TRP A C 1
ATOM 682 O O . TRP A 1 84 ? 12.228 2.781 -4.126 1.00 98.56 84 TRP A O 1
ATOM 692 N N . GLU A 1 85 ? 13.791 3.633 -5.488 1.00 98.50 85 GLU A N 1
ATOM 693 C CA . GLU A 1 85 ? 12.956 4.689 -6.055 1.00 98.50 85 GLU A CA 1
ATOM 694 C C . GLU A 1 85 ? 11.725 4.141 -6.792 1.00 98.50 85 GLU A C 1
ATOM 696 O O . GLU A 1 85 ? 10.630 4.698 -6.680 1.00 98.50 85 GLU A O 1
ATOM 701 N N . ASN A 1 86 ? 11.915 3.053 -7.538 1.00 98.69 86 ASN A N 1
ATOM 702 C CA . ASN A 1 86 ? 10.888 2.342 -8.286 1.00 98.69 86 ASN A CA 1
ATOM 703 C C . ASN A 1 86 ? 11.291 0.870 -8.479 1.00 98.69 86 ASN A C 1
ATOM 705 O O . ASN A 1 86 ? 12.451 0.491 -8.286 1.00 98.69 86 ASN A O 1
ATOM 709 N N . TYR A 1 87 ? 10.320 0.046 -8.864 1.00 98.75 87 TYR A N 1
ATOM 710 C CA . TYR A 1 87 ? 10.464 -1.405 -8.956 1.00 98.75 87 TYR A CA 1
ATOM 711 C C . TYR A 1 87 ? 10.078 -1.922 -10.343 1.00 98.75 87 TYR A C 1
ATOM 713 O O . TYR A 1 87 ? 9.253 -1.323 -11.036 1.00 98.75 87 TYR A O 1
ATOM 721 N N . SER A 1 88 ? 10.689 -3.031 -10.761 1.00 98.62 88 SER A N 1
ATOM 722 C CA . SER A 1 88 ? 10.327 -3.706 -12.004 1.00 98.62 88 SER A CA 1
ATOM 723 C C . SER A 1 88 ? 8.968 -4.393 -11.833 1.00 98.62 88 SER A C 1
ATOM 725 O O . SER A 1 88 ? 8.785 -5.121 -10.856 1.00 98.62 88 SER A O 1
ATOM 727 N N . PRO A 1 89 ? 8.036 -4.215 -12.784 1.00 98.38 89 PRO A N 1
ATOM 728 C CA . PRO A 1 89 ? 6.727 -4.859 -12.721 1.00 98.38 89 PRO A CA 1
ATOM 729 C C . PR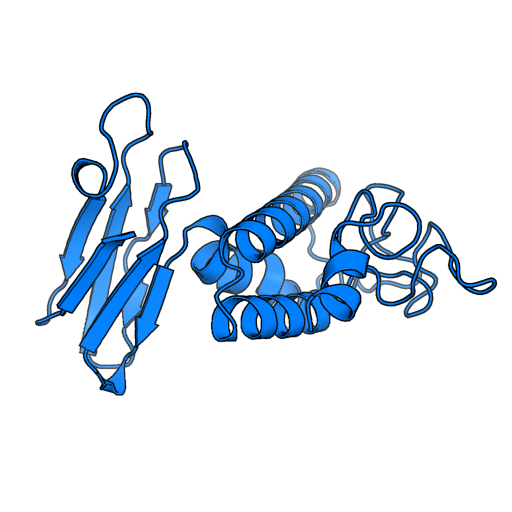O A 1 89 ? 6.789 -6.388 -12.866 1.00 98.38 89 PRO A C 1
ATOM 731 O O . PRO A 1 89 ? 5.901 -7.073 -12.365 1.00 98.38 89 PRO A O 1
ATOM 734 N N . GLU A 1 90 ? 7.835 -6.929 -13.505 1.00 98.44 90 GLU A N 1
ATOM 735 C CA . GLU A 1 90 ? 7.923 -8.355 -13.858 1.00 98.44 90 GLU A CA 1
ATOM 736 C C . GLU A 1 90 ? 9.017 -9.132 -13.112 1.00 98.44 90 GLU A C 1
ATOM 738 O O . GLU A 1 90 ? 8.858 -10.320 -12.847 1.00 98.44 90 GLU A O 1
ATOM 743 N N . LEU A 1 91 ? 10.155 -8.503 -12.797 1.00 97.38 91 LEU A N 1
ATOM 744 C CA . LEU A 1 91 ? 11.412 -9.233 -12.566 1.00 97.38 91 LEU A CA 1
ATOM 745 C C . LEU A 1 91 ? 11.822 -9.378 -11.094 1.00 97.38 91 LEU A C 1
ATOM 747 O O . LEU A 1 91 ? 12.943 -9.806 -10.834 1.00 97.38 91 LEU A O 1
ATOM 751 N N . GLY A 1 92 ? 10.967 -8.995 -10.140 1.00 97.31 92 GLY A N 1
ATOM 752 C CA . GLY A 1 92 ? 11.265 -9.138 -8.707 1.00 97.31 92 GLY A CA 1
ATOM 753 C C . GLY A 1 92 ? 12.527 -8.389 -8.264 1.00 97.31 92 GLY A C 1
ATOM 754 O O . GLY A 1 92 ? 13.292 -8.891 -7.456 1.00 97.31 92 GLY A O 1
ATOM 755 N N . ARG A 1 93 ? 12.779 -7.207 -8.833 1.00 98.31 93 ARG A N 1
ATOM 756 C CA . ARG A 1 93 ? 13.961 -6.375 -8.557 1.00 98.31 93 ARG A CA 1
ATOM 757 C C . ARG A 1 93 ? 13.623 -4.892 -8.691 1.00 98.31 93 ARG A C 1
ATOM 759 O O . ARG A 1 93 ? 12.513 -4.536 -9.095 1.00 98.31 93 ARG A O 1
ATOM 766 N N . GLN A 1 94 ? 14.577 -4.015 -8.401 1.00 98.44 94 GLN A N 1
ATOM 767 C CA . GLN A 1 94 ? 14.445 -2.589 -8.694 1.00 98.44 94 GLN A CA 1
ATOM 768 C C . GLN A 1 94 ? 14.184 -2.340 -10.186 1.00 98.44 94 GLN A C 1
ATOM 770 O O . GLN A 1 94 ? 14.618 -3.112 -11.048 1.00 98.44 94 GLN A O 1
ATOM 775 N N . GLY A 1 95 ? 13.487 -1.253 -10.505 1.00 98.00 95 GLY A N 1
ATOM 776 C CA . GLY A 1 95 ? 13.349 -0.844 -11.897 1.00 98.00 95 GLY A CA 1
ATOM 777 C C . GLY A 1 95 ? 14.659 -0.280 -12.447 1.00 98.00 95 GLY A C 1
ATOM 778 O O . GLY A 1 95 ? 15.651 -0.107 -11.734 1.00 98.00 95 GLY A O 1
ATOM 779 N N . ILE A 1 96 ? 14.692 -0.026 -13.752 1.00 96.56 96 ILE A N 1
ATOM 780 C CA . ILE A 1 96 ? 15.882 0.497 -14.426 1.00 96.56 96 ILE A CA 1
ATOM 781 C C . ILE A 1 96 ? 15.498 1.781 -15.163 1.00 96.56 96 ILE A C 1
ATOM 783 O O . ILE A 1 96 ? 14.646 1.708 -16.039 1.00 96.56 96 ILE A O 1
ATOM 787 N N . PRO A 1 97 ? 16.118 2.936 -14.865 1.00 97.50 97 PRO A N 1
ATOM 788 C CA . PRO A 1 97 ? 16.936 3.221 -13.686 1.00 97.50 97 PRO A CA 1
ATOM 789 C C . PRO A 1 97 ? 16.095 3.308 -12.398 1.00 97.50 97 PRO A C 1
ATOM 791 O O . PRO A 1 97 ? 14.924 3.689 -12.428 1.00 97.50 97 PRO A O 1
ATOM 794 N N . ALA A 1 98 ? 16.729 3.039 -11.257 1.00 97.50 98 ALA A N 1
ATOM 795 C CA . ALA A 1 98 ? 16.183 3.311 -9.930 1.00 97.50 98 ALA A CA 1
ATOM 796 C C . ALA A 1 98 ? 17.312 3.695 -8.967 1.00 97.50 98 ALA A C 1
ATOM 798 O O . ALA A 1 98 ? 18.388 3.091 -8.989 1.00 97.50 98 ALA A O 1
ATOM 799 N N . LYS A 1 99 ? 17.073 4.692 -8.110 1.00 97.69 99 LYS A N 1
ATOM 800 C CA . LYS A 1 99 ? 17.995 5.035 -7.017 1.00 97.69 99 LYS A CA 1
ATOM 801 C C . LYS A 1 99 ? 17.823 4.093 -5.823 1.00 97.69 99 LYS A C 1
ATOM 803 O O . LYS A 1 99 ? 16.689 3.785 -5.458 1.00 97.69 99 LYS A O 1
ATOM 808 N N . SER A 1 100 ? 18.938 3.679 -5.221 1.00 97.62 100 SER A N 1
ATOM 809 C CA . SER A 1 100 ? 18.983 2.989 -3.924 1.00 97.62 100 SER A CA 1
ATOM 810 C C . SER A 1 100 ? 18.857 3.981 -2.763 1.00 97.62 100 SER A C 1
ATOM 812 O O . SER A 1 100 ? 18.931 5.195 -2.969 1.00 97.62 100 SER A O 1
ATOM 814 N N . ASP A 1 101 ? 18.683 3.461 -1.545 1.00 97.12 101 ASP A N 1
ATOM 815 C CA . ASP A 1 101 ? 18.569 4.227 -0.294 1.00 97.12 101 ASP A CA 1
ATOM 816 C C . ASP A 1 101 ? 17.498 5.322 -0.363 1.00 97.12 101 ASP A C 1
ATOM 818 O O . ASP A 1 101 ? 17.620 6.416 0.193 1.00 97.12 101 ASP A O 1
ATOM 822 N N . PHE A 1 102 ? 16.414 5.023 -1.078 1.00 96.88 102 PHE A N 1
ATOM 823 C CA . PHE A 1 102 ? 15.408 6.001 -1.445 1.00 96.88 102 PHE A CA 1
ATOM 824 C C . PHE A 1 102 ? 14.214 5.972 -0.488 1.00 96.88 102 PHE A C 1
ATOM 826 O O . PHE A 1 102 ? 13.090 5.618 -0.846 1.00 96.88 102 PHE A O 1
ATOM 833 N N . VAL A 1 103 ? 14.423 6.447 0.740 1.00 92.56 103 VAL A N 1
ATOM 834 C CA . VAL A 1 103 ? 13.325 6.741 1.684 1.00 92.56 103 VAL A CA 1
ATOM 835 C C . VAL A 1 103 ? 12.793 8.166 1.462 1.00 92.56 103 VAL A C 1
ATOM 837 O O . VAL A 1 103 ? 12.626 8.957 2.385 1.00 92.56 103 VAL A O 1
ATOM 840 N N . GLY A 1 104 ? 12.561 8.506 0.190 1.00 93.56 104 GLY A N 1
ATOM 841 C CA . GLY A 1 104 ? 11.733 9.638 -0.226 1.00 93.56 104 GLY A CA 1
ATOM 842 C C . GLY A 1 104 ? 10.269 9.203 -0.238 1.00 93.56 104 GLY A C 1
ATOM 843 O O . GLY A 1 104 ? 9.699 8.867 0.796 1.00 93.56 104 GLY A O 1
ATOM 844 N N . TRP A 1 105 ? 9.664 9.096 -1.423 1.00 96.81 105 TRP A N 1
ATOM 845 C CA . TRP A 1 105 ? 8.350 8.449 -1.539 1.00 96.81 105 TRP A CA 1
ATOM 846 C C . TRP A 1 105 ? 8.392 6.935 -1.302 1.00 96.81 105 TRP A C 1
ATOM 848 O O . TRP A 1 105 ? 7.343 6.356 -1.044 1.00 96.81 105 TRP A O 1
ATOM 858 N N . GLY A 1 106 ? 9.565 6.285 -1.361 1.00 96.00 106 GLY A N 1
ATOM 859 C CA . GLY A 1 106 ? 9.696 4.843 -1.110 1.00 96.00 106 GLY A CA 1
ATOM 860 C C . GLY A 1 106 ? 9.218 4.439 0.290 1.00 96.00 106 GLY A C 1
ATOM 861 O O . GLY A 1 106 ? 8.702 3.342 0.479 1.00 96.00 106 GLY A O 1
ATOM 862 N N . GLY A 1 107 ? 9.263 5.369 1.254 1.00 96.62 107 GLY A N 1
ATOM 863 C CA . GLY A 1 107 ? 8.687 5.172 2.586 1.00 96.62 107 GLY A CA 1
ATOM 864 C C . GLY A 1 107 ? 7.175 4.905 2.582 1.00 96.62 107 GLY A C 1
ATOM 865 O O . GLY A 1 107 ? 6.675 4.264 3.503 1.00 96.62 107 GLY A O 1
ATOM 866 N N . LEU A 1 108 ? 6.439 5.317 1.538 1.00 98.25 108 LEU A N 1
ATOM 867 C CA . LEU A 1 108 ? 5.010 5.012 1.412 1.00 98.25 108 LEU A CA 1
ATOM 868 C C . LEU A 1 108 ? 4.754 3.503 1.379 1.00 98.25 108 LEU A C 1
ATOM 870 O O . LEU A 1 108 ? 3.762 3.064 1.953 1.00 98.25 108 LEU A O 1
ATOM 874 N N . SER A 1 109 ? 5.637 2.718 0.753 1.00 97.62 109 SER A N 1
ATOM 875 C CA . SER A 1 109 ? 5.449 1.276 0.574 1.00 97.62 109 SER A CA 1
ATOM 876 C C . SER A 1 109 ? 5.343 0.536 1.904 1.00 97.62 109 SER A C 1
ATOM 878 O O . SER A 1 109 ? 4.371 -0.174 2.126 1.00 97.62 109 SER A O 1
ATOM 880 N N . LEU A 1 110 ? 6.298 0.734 2.814 1.00 94.38 110 LEU A N 1
ATOM 881 C CA . LEU A 1 110 ? 6.376 -0.037 4.062 1.00 94.38 110 LEU A CA 1
ATOM 882 C C . LEU A 1 110 ? 5.817 0.693 5.293 1.00 94.38 110 LEU A C 1
ATOM 884 O O . LEU A 1 110 ? 5.831 0.130 6.383 1.00 94.38 110 LEU A O 1
ATOM 888 N N . VAL A 1 111 ? 5.314 1.924 5.141 1.00 95.94 111 VAL A N 1
ATOM 889 C CA . VAL A 1 111 ? 4.684 2.682 6.237 1.00 95.94 111 VAL A CA 1
ATOM 890 C C . VAL A 1 111 ? 3.208 2.923 5.943 1.00 95.94 111 VAL A C 1
ATOM 892 O O . VAL A 1 111 ? 2.358 2.206 6.467 1.00 95.94 111 VAL A O 1
ATOM 895 N N . SER A 1 112 ? 2.882 3.902 5.094 1.00 97.38 112 SER A N 1
ATOM 896 C CA . SER A 1 112 ? 1.489 4.294 4.845 1.00 97.38 112 SER A CA 1
ATOM 897 C C . SER A 1 112 ? 0.689 3.184 4.174 1.00 97.38 112 SER A C 1
ATOM 899 O O . SER A 1 112 ? -0.410 2.883 4.622 1.00 97.38 112 SER A O 1
ATOM 901 N N . ILE A 1 113 ? 1.227 2.533 3.137 1.00 98.69 113 ILE A N 1
ATOM 902 C CA . ILE A 1 113 ? 0.505 1.474 2.420 1.00 98.69 113 ILE A CA 1
ATOM 903 C C . ILE A 1 113 ? 0.280 0.256 3.327 1.00 98.69 113 ILE A C 1
ATOM 905 O O . ILE A 1 113 ? -0.837 -0.262 3.390 1.00 98.69 113 ILE A O 1
ATOM 909 N N . LEU A 1 114 ? 1.308 -0.155 4.076 1.00 98.31 114 LEU A N 1
ATOM 910 C CA . LEU A 1 114 ? 1.217 -1.242 5.052 1.00 98.31 114 LEU A CA 1
ATOM 911 C C . LEU A 1 114 ? 0.159 -0.952 6.127 1.00 98.31 114 LEU A C 1
ATOM 913 O O . LEU A 1 114 ? -0.762 -1.744 6.309 1.00 98.31 114 LEU A O 1
ATOM 917 N N . ILE A 1 115 ? 0.251 0.193 6.807 1.00 98.25 115 ILE A N 1
ATOM 918 C CA . ILE A 1 115 ? -0.657 0.537 7.910 1.00 98.25 115 ILE A CA 1
ATOM 919 C C . ILE A 1 115 ? -2.081 0.759 7.396 1.00 98.25 115 ILE A C 1
ATOM 921 O O . ILE A 1 115 ? -3.032 0.204 7.944 1.00 98.25 115 ILE A O 1
ATOM 925 N N . GLU A 1 116 ? -2.243 1.557 6.341 1.00 98.38 116 GLU A N 1
ATOM 926 C CA . GLU A 1 116 ? -3.569 1.959 5.891 1.00 98.38 116 GLU A CA 1
ATOM 927 C C . GLU A 1 116 ? -4.298 0.836 5.160 1.00 98.38 116 GLU A C 1
ATOM 929 O O . GLU A 1 116 ? -5.501 0.697 5.345 1.00 98.38 116 GLU A O 1
ATOM 934 N N . PHE A 1 117 ? -3.632 0.054 4.310 1.00 98.50 117 PHE A N 1
ATOM 935 C CA . PHE A 1 117 ? -4.331 -0.861 3.399 1.00 98.50 117 PHE A CA 1
ATOM 936 C C . PHE A 1 117 ? -4.126 -2.330 3.721 1.00 98.50 117 PHE A C 1
ATOM 938 O O . PHE A 1 117 ? -5.082 -3.081 3.590 1.00 98.50 117 PHE A O 1
ATOM 945 N N . VAL A 1 118 ? -2.936 -2.738 4.168 1.00 98.44 118 VAL A N 1
ATOM 946 C CA . VAL A 1 118 ? -2.686 -4.144 4.524 1.00 98.44 118 VAL A CA 1
ATOM 947 C C . VAL A 1 118 ? -3.204 -4.442 5.932 1.00 98.44 118 VAL A C 1
ATOM 949 O O . VAL A 1 118 ? -3.984 -5.370 6.120 1.00 98.44 118 VAL A O 1
ATOM 952 N N . PHE A 1 119 ? -2.841 -3.616 6.916 1.00 98.31 119 PHE A N 1
ATOM 953 C CA . PHE A 1 119 ? -3.409 -3.684 8.268 1.00 98.31 119 PHE A CA 1
ATOM 954 C C . PHE A 1 119 ? -4.803 -3.049 8.358 1.00 98.31 119 PHE A C 1
ATOM 956 O O . PHE A 1 119 ? -5.514 -3.259 9.340 1.00 98.31 119 PHE A O 1
ATOM 963 N N . GLY A 1 120 ? -5.205 -2.285 7.337 1.00 97.88 120 GLY A N 1
ATOM 964 C CA . GLY A 1 120 ? -6.556 -1.741 7.213 1.00 97.88 120 GLY A CA 1
ATOM 965 C C . GLY A 1 120 ? -6.884 -0.610 8.189 1.00 97.88 120 GLY A C 1
ATOM 966 O O . GLY A 1 120 ? -8.062 -0.361 8.431 1.00 97.88 120 GLY A O 1
ATOM 967 N N . ILE A 1 121 ? -5.881 0.059 8.766 1.00 98.06 121 ILE A N 1
ATOM 968 C CA . ILE A 1 121 ? -6.041 1.064 9.826 1.00 98.06 121 ILE A CA 1
ATOM 969 C C . ILE A 1 121 ? -6.273 2.450 9.222 1.00 98.06 121 ILE A C 1
ATOM 971 O O . ILE A 1 121 ? -5.381 3.030 8.604 1.00 98.06 121 ILE A O 1
ATOM 975 N N . LYS A 1 122 ? -7.456 3.025 9.442 1.00 97.06 122 LYS A N 1
ATOM 976 C CA . LYS A 1 122 ? -7.840 4.354 8.950 1.00 97.06 122 LYS A CA 1
ATOM 977 C C . LYS A 1 122 ? -8.092 5.295 10.116 1.00 97.06 122 LYS A C 1
ATOM 979 O O . LYS A 1 122 ? -9.030 5.103 10.886 1.00 97.06 122 LYS A O 1
ATOM 984 N N . MET A 1 123 ? -7.250 6.314 10.237 1.00 96.38 123 MET A N 1
ATOM 985 C CA . MET A 1 123 ? -7.367 7.326 11.284 1.00 96.38 123 MET A CA 1
ATOM 986 C C . MET A 1 123 ? -8.069 8.571 10.745 1.00 96.38 123 MET A C 1
ATOM 988 O O . MET A 1 123 ? -7.561 9.222 9.833 1.00 96.38 123 MET A O 1
ATOM 992 N N . ASP A 1 124 ? -9.189 8.939 11.356 1.00 96.69 124 ASP A N 1
ATOM 993 C CA . ASP A 1 124 ? -9.831 10.238 11.181 1.00 96.69 124 ASP A CA 1
ATOM 994 C C . ASP A 1 124 ? -9.606 11.057 12.454 1.00 96.69 124 ASP A C 1
ATOM 996 O O . ASP A 1 124 ? -10.364 11.024 13.429 1.00 96.69 124 ASP A O 1
ATOM 1000 N N . VAL A 1 125 ? -8.472 11.759 12.456 1.00 96.25 125 VAL A N 1
ATOM 1001 C CA . VAL A 1 125 ? -8.014 12.525 13.616 1.00 96.25 125 VAL A CA 1
ATOM 1002 C C . VAL A 1 125 ? -9.004 13.624 14.022 1.00 96.25 125 VAL A C 1
ATOM 1004 O O . VAL A 1 125 ? -9.318 13.699 15.214 1.00 96.25 125 VAL A O 1
ATOM 1007 N N . PRO A 1 126 ? -9.527 14.457 13.097 1.00 96.00 126 PRO A N 1
ATOM 1008 C CA . PRO A 1 126 ? -10.517 15.479 13.435 1.00 96.00 126 PRO A CA 1
ATOM 1009 C C . PRO A 1 126 ? -11.774 14.930 14.117 1.00 96.00 126 PRO A C 1
ATOM 1011 O O . PRO A 1 126 ? -12.259 15.551 15.063 1.00 96.00 126 PRO A O 1
ATOM 1014 N N . ASN A 1 127 ? -12.269 13.768 13.677 1.00 96.94 127 ASN A N 1
ATOM 1015 C CA . ASN A 1 127 ? -13.492 13.168 14.215 1.00 96.94 127 ASN A CA 1
ATOM 1016 C C . ASN A 1 127 ? -13.246 12.176 15.361 1.00 96.94 127 ASN A C 1
ATOM 1018 O O . ASN A 1 127 ? -14.202 11.623 15.897 1.00 96.94 127 ASN A O 1
ATOM 1022 N N . ARG A 1 128 ? -11.988 11.974 15.780 1.00 96.81 128 ARG A N 1
ATOM 1023 C CA . ARG A 1 128 ? -11.603 11.001 16.821 1.00 96.81 128 ARG A CA 1
ATOM 1024 C C . ARG A 1 128 ? -12.124 9.597 16.529 1.00 96.81 128 ARG A C 1
ATOM 1026 O O . ARG A 1 128 ? -12.535 8.892 17.452 1.00 96.81 128 ARG A O 1
ATOM 1033 N N . SER A 1 129 ? -12.093 9.200 15.263 1.00 97.50 129 SER A N 1
ATOM 1034 C CA . SER A 1 129 ? -12.546 7.881 14.852 1.00 97.50 129 SER A CA 1
ATOM 1035 C C . SER A 1 129 ? -11.430 7.074 14.199 1.00 97.50 129 SER A C 1
ATOM 1037 O O . SER A 1 129 ? -10.534 7.586 13.521 1.00 97.50 129 SER A O 1
ATOM 1039 N N . LEU A 1 130 ? -11.469 5.776 14.468 1.00 97.62 130 LEU A N 1
ATOM 1040 C CA . LEU A 1 130 ? -10.594 4.765 13.916 1.00 97.62 130 LEU A CA 1
ATOM 1041 C C . LEU A 1 130 ? -11.466 3.736 13.211 1.00 97.62 130 LEU A C 1
ATOM 1043 O O . LEU A 1 130 ? -12.316 3.099 13.830 1.00 97.62 130 LEU A O 1
ATOM 1047 N N . THR A 1 131 ? -11.233 3.552 11.919 1.00 97.75 131 THR A N 1
ATOM 1048 C CA . THR A 1 131 ? -11.822 2.446 11.168 1.00 97.75 131 THR A CA 1
ATOM 1049 C C . THR A 1 131 ? -10.768 1.375 10.927 1.00 97.75 131 THR A C 1
ATOM 1051 O O . THR A 1 131 ? -9.633 1.692 10.575 1.00 97.75 131 THR A O 1
ATOM 1054 N N . ILE A 1 132 ? -11.138 0.111 11.113 1.00 97.50 132 ILE A N 1
ATOM 1055 C CA . ILE A 1 132 ? -10.283 -1.043 10.841 1.00 97.50 132 ILE A CA 1
ATOM 1056 C C . ILE A 1 132 ? -10.989 -1.942 9.833 1.00 97.50 132 ILE A C 1
ATOM 1058 O O . ILE A 1 132 ? -12.060 -2.461 10.125 1.00 97.50 132 ILE A O 1
ATOM 1062 N N . HIS A 1 133 ? -10.379 -2.145 8.668 1.00 96.81 133 HIS A N 1
ATOM 1063 C CA . HIS A 1 133 ? -10.813 -3.143 7.690 1.00 96.81 133 HIS A CA 1
ATOM 1064 C C . HIS A 1 133 ? -9.961 -4.407 7.835 1.00 96.81 133 HIS A C 1
ATOM 1066 O O . HIS A 1 133 ? -8.827 -4.456 7.356 1.00 96.81 133 HIS A O 1
ATOM 1072 N N . LEU A 1 134 ? -10.487 -5.436 8.499 1.00 95.00 134 LEU A N 1
ATOM 1073 C CA . LEU A 1 134 ? -9.741 -6.664 8.770 1.00 95.00 134 LEU A CA 1
ATOM 1074 C C . LEU A 1 134 ? -9.754 -7.590 7.554 1.00 95.00 134 LEU A C 1
ATOM 1076 O O . LEU A 1 134 ? -10.683 -8.370 7.352 1.00 95.00 134 LEU A O 1
ATOM 1080 N N . LYS A 1 135 ? -8.689 -7.521 6.756 1.00 95.31 135 LYS A N 1
ATOM 1081 C CA . LYS A 1 135 ? -8.493 -8.394 5.587 1.00 95.31 135 LYS A CA 1
ATOM 1082 C C . LYS A 1 135 ? -7.347 -9.389 5.743 1.00 95.31 135 LYS A C 1
ATOM 1084 O O . LYS A 1 135 ? -7.364 -10.433 5.105 1.00 95.31 135 LYS A O 1
ATOM 1089 N N . LEU A 1 136 ? -6.376 -9.093 6.607 1.00 95.50 136 LEU A N 1
ATOM 1090 C CA . LEU A 1 136 ? -5.247 -9.981 6.862 1.00 95.50 136 LEU A CA 1
ATOM 1091 C C . LEU A 1 136 ? -5.633 -11.100 7.843 1.00 95.50 136 LEU A C 1
ATOM 1093 O O . LEU A 1 136 ? -6.198 -10.839 8.911 1.00 95.50 136 LEU A O 1
ATOM 1097 N N . ASP A 1 137 ? -5.296 -12.343 7.507 1.00 95.69 137 ASP A N 1
ATOM 1098 C CA . ASP A 1 137 ? -5.535 -13.503 8.376 1.00 95.69 137 ASP A CA 1
ATOM 1099 C C . ASP A 1 137 ? -4.486 -13.642 9.480 1.00 95.69 137 ASP A C 1
ATOM 1101 O O . ASP A 1 137 ? -4.786 -14.151 10.564 1.00 95.69 137 ASP A O 1
ATOM 1105 N N . ASP A 1 138 ? -3.275 -13.152 9.233 1.00 96.38 138 ASP A N 1
ATOM 1106 C CA . ASP A 1 138 ? -2.189 -13.181 10.200 1.00 96.38 138 ASP A CA 1
ATOM 1107 C C . ASP A 1 138 ? -2.422 -12.222 11.371 1.00 96.38 138 ASP A C 1
ATOM 1109 O O . ASP A 1 138 ? -3.229 -11.287 11.329 1.00 96.38 138 ASP A O 1
ATOM 1113 N N . ALA A 1 139 ? -1.697 -12.488 12.455 1.00 97.62 139 ALA A N 1
ATOM 1114 C CA . ALA A 1 139 ? -1.638 -11.595 13.597 1.00 97.62 139 ALA A CA 1
ATOM 1115 C C . ALA A 1 139 ? -0.737 -10.397 13.286 1.00 97.62 139 ALA A C 1
ATOM 1117 O O . ALA A 1 139 ? 0.305 -10.551 12.648 1.00 97.62 139 ALA A O 1
ATOM 1118 N N . PHE A 1 140 ? -1.084 -9.225 13.807 1.00 97.62 140 PHE A N 1
ATOM 1119 C CA . PHE A 1 140 ? -0.203 -8.063 13.761 1.00 97.62 140 PHE A CA 1
ATOM 1120 C C . PHE A 1 140 ? -0.447 -7.138 14.948 1.00 97.62 140 PHE A C 1
ATOM 1122 O O . PHE A 1 140 ? -1.504 -7.173 15.581 1.00 97.62 140 PHE A O 1
ATOM 1129 N N . SER A 1 141 ? 0.537 -6.281 15.214 1.00 97.81 141 SER A N 1
ATOM 1130 C CA . SER A 1 141 ? 0.444 -5.258 16.247 1.00 97.81 141 SER A CA 1
ATOM 1131 C C . SER A 1 141 ? 1.032 -3.937 15.762 1.00 97.81 141 SER A C 1
ATOM 1133 O O . SER A 1 141 ? 2.083 -3.909 15.125 1.00 97.81 141 SER A O 1
ATOM 1135 N N . LEU A 1 142 ? 0.383 -2.834 16.125 1.00 97.38 142 LEU A N 1
ATOM 1136 C CA . LEU A 1 142 ? 0.918 -1.478 16.023 1.00 97.38 142 LEU A CA 1
ATOM 1137 C C . LEU A 1 142 ? 1.012 -0.907 17.431 1.00 97.38 142 LEU A C 1
ATOM 1139 O O . LEU A 1 142 ? 0.027 -0.920 18.163 1.00 97.38 142 LEU A O 1
ATOM 1143 N N . LYS A 1 143 ? 2.195 -0.431 17.820 1.00 97.56 143 LYS A N 1
ATOM 1144 C CA . LYS A 1 143 ? 2.461 0.088 19.165 1.00 97.56 143 LYS A CA 1
ATOM 1145 C C . LYS A 1 143 ? 2.902 1.540 19.100 1.00 97.56 143 LYS A C 1
ATOM 1147 O O . LYS A 1 143 ? 3.715 1.901 18.251 1.00 97.56 143 LYS A O 1
ATOM 1152 N N . GLY A 1 144 ? 2.370 2.365 19.993 1.00 96.50 144 GLY A N 1
ATOM 1153 C CA . GLY A 1 144 ? 2.682 3.785 20.082 1.00 96.50 144 GLY A CA 1
ATOM 1154 C C . GLY A 1 144 ? 2.279 4.582 18.840 1.00 96.50 144 GLY A C 1
ATOM 1155 O O . GLY A 1 144 ? 2.899 5.613 18.562 1.00 96.50 144 GLY A O 1
ATOM 1156 N N . LEU A 1 145 ? 1.267 4.131 18.087 1.00 95.88 145 LEU A N 1
ATOM 1157 C CA . LEU A 1 145 ? 0.805 4.826 16.888 1.00 95.88 145 LEU A CA 1
ATOM 1158 C C . LEU A 1 145 ? 0.252 6.195 17.289 1.00 95.88 145 LEU A C 1
ATOM 1160 O O . LEU A 1 145 ? -0.679 6.290 18.086 1.00 95.88 145 LEU A O 1
ATOM 1164 N N . LYS A 1 146 ? 0.841 7.269 16.759 1.00 96.12 146 LYS A N 1
ATOM 1165 C CA . LYS A 1 146 ? 0.427 8.637 17.083 1.00 96.12 146 LYS A CA 1
ATOM 1166 C C . LYS A 1 146 ? -0.873 8.995 16.377 1.00 96.12 146 LYS A C 1
ATOM 1168 O O . LYS A 1 146 ? -0.968 8.891 15.157 1.00 96.12 146 LYS A O 1
ATOM 1173 N N . PHE A 1 147 ? -1.839 9.489 17.146 1.00 95.75 147 PHE A N 1
ATOM 1174 C CA . PHE A 1 147 ? -3.137 9.931 16.644 1.00 95.75 147 PHE A CA 1
ATOM 1175 C C . PHE A 1 147 ? -3.211 11.463 16.689 1.00 95.75 147 PHE A C 1
ATOM 1177 O O . PHE A 1 147 ? -3.776 12.076 17.599 1.00 95.75 147 PHE A O 1
ATOM 1184 N N . GLY A 1 148 ? -2.532 12.099 15.731 1.00 92.62 148 GLY A N 1
ATOM 1185 C CA . GLY A 1 148 ? -2.280 13.540 15.767 1.00 92.62 148 GLY A CA 1
ATOM 1186 C C . GLY A 1 148 ? -1.615 13.965 17.081 1.00 92.62 148 GLY A C 1
ATOM 1187 O O . GLY A 1 148 ? -0.680 13.320 17.548 1.00 92.62 148 GLY A O 1
ATOM 1188 N N . ASN A 1 149 ? -2.137 15.030 17.693 1.00 94.44 149 ASN A N 1
ATOM 1189 C CA . ASN A 1 149 ? -1.677 15.531 18.994 1.00 94.44 149 ASN A CA 1
ATOM 1190 C C . ASN A 1 149 ? -2.542 15.043 20.172 1.00 94.44 149 ASN A C 1
ATOM 1192 O O . ASN A 1 149 ? -2.369 15.533 21.284 1.00 94.44 149 ASN A O 1
ATOM 1196 N N . LEU A 1 150 ? -3.501 14.138 19.936 1.00 94.75 150 LEU A N 1
ATOM 1197 C CA . LEU A 1 150 ? -4.433 13.679 20.974 1.00 94.75 150 LEU A CA 1
ATOM 1198 C C . LEU A 1 150 ? -3.809 12.643 21.910 1.00 94.75 150 LEU A C 1
ATOM 1200 O O . LEU A 1 150 ? -4.180 12.592 23.077 1.00 94.75 150 LEU A O 1
ATOM 1204 N N . GLY A 1 151 ? -2.866 11.850 21.406 1.00 95.75 151 GLY A N 1
ATOM 1205 C CA . GLY A 1 151 ? -2.205 10.805 22.175 1.00 95.75 151 GLY A CA 1
ATOM 1206 C C . GLY A 1 151 ? -1.643 9.709 21.280 1.00 95.75 151 GLY A C 1
ATOM 1207 O O . GLY A 1 151 ? -1.303 9.940 20.111 1.00 95.75 151 GLY A O 1
ATOM 1208 N N . SER A 1 152 ? -1.531 8.509 21.834 1.00 96.31 152 SER A N 1
ATOM 1209 C CA . SER A 1 152 ? -1.102 7.318 21.101 1.00 96.31 152 SER A CA 1
ATOM 1210 C C . SER A 1 152 ? -2.016 6.137 21.366 1.00 96.31 152 SER A C 1
ATOM 1212 O O . SER A 1 152 ? -2.595 6.016 22.441 1.00 96.31 152 SER A O 1
ATOM 1214 N N . LEU A 1 153 ? -2.106 5.247 20.385 1.00 96.69 153 LEU A N 1
ATOM 1215 C CA . LEU A 1 153 ? -2.821 3.995 20.535 1.00 96.69 153 LEU A CA 1
ATOM 1216 C C . LEU A 1 153 ? -1.954 2.790 20.186 1.00 96.69 153 LEU A C 1
ATOM 1218 O O . LEU A 1 153 ? -1.088 2.838 19.308 1.00 96.69 153 LEU A O 1
ATOM 1222 N N . ASP A 1 154 ? -2.263 1.704 20.874 1.00 98.25 154 ASP A N 1
ATOM 1223 C CA . ASP A 1 154 ? -1.793 0.366 20.586 1.00 98.25 154 ASP A CA 1
ATOM 1224 C C . ASP A 1 154 ? -2.949 -0.438 19.996 1.00 98.25 154 ASP A C 1
ATOM 1226 O O . ASP A 1 154 ? -4.068 -0.403 20.512 1.00 98.25 154 ASP A O 1
ATOM 1230 N N . ILE A 1 155 ? -2.666 -1.187 18.937 1.00 98.31 155 ILE A N 1
ATOM 1231 C CA . ILE A 1 155 ? -3.598 -2.100 18.283 1.00 98.31 155 ILE A CA 1
ATOM 1232 C C . ILE A 1 155 ? -2.939 -3.472 18.259 1.00 98.31 155 ILE A C 1
ATOM 1234 O O . ILE A 1 155 ? -1.825 -3.604 17.759 1.00 98.31 155 ILE A O 1
ATOM 1238 N N . ASP A 1 156 ? -3.625 -4.485 18.771 1.00 98.44 156 ASP A N 1
ATOM 1239 C CA . ASP A 1 156 ? -3.259 -5.889 18.611 1.00 98.44 156 ASP A CA 1
ATOM 1240 C C . ASP A 1 156 ? -4.384 -6.617 17.883 1.00 98.44 156 ASP A C 1
ATOM 1242 O O . ASP A 1 156 ? -5.557 -6.506 18.252 1.00 98.44 156 ASP A O 1
ATOM 1246 N N . VAL A 1 157 ? -4.022 -7.384 16.861 1.00 98.38 157 VAL A N 1
ATOM 1247 C CA . VAL A 1 157 ? -4.945 -8.210 16.090 1.00 98.38 157 VAL A CA 1
ATOM 1248 C C . VAL A 1 157 ? -4.489 -9.658 16.166 1.00 98.38 157 VAL A C 1
ATOM 1250 O O . VAL A 1 157 ? -3.384 -10.008 15.757 1.00 98.38 157 VAL A O 1
ATOM 1253 N N . LEU A 1 158 ? -5.355 -10.513 16.706 1.00 98.31 158 LEU A N 1
ATOM 1254 C CA . LEU A 1 158 ? -5.155 -11.961 16.743 1.00 98.31 158 LEU A CA 1
ATOM 1255 C C . LEU A 1 158 ? -5.265 -12.564 15.333 1.00 98.31 158 LEU A C 1
ATOM 1257 O O . LEU A 1 158 ? -5.977 -12.012 14.490 1.00 98.31 158 LEU A O 1
ATOM 1261 N N . PRO A 1 159 ? -4.638 -13.722 15.063 1.00 97.88 159 PRO A N 1
ATOM 1262 C CA . PRO A 1 159 ? -4.800 -14.380 13.774 1.00 97.88 159 PRO A CA 1
ATOM 1263 C C . PRO A 1 159 ? -6.223 -14.943 13.629 1.00 97.88 159 PRO A C 1
ATOM 1265 O O . PRO A 1 159 ? -6.867 -15.300 14.623 1.00 97.88 159 PRO A O 1
ATOM 1268 N N . ALA A 1 160 ? -6.700 -15.079 12.393 1.00 96.25 160 ALA A N 1
ATOM 1269 C CA . ALA A 1 160 ? -8.040 -15.580 12.071 1.00 96.25 160 ALA A CA 1
ATOM 1270 C C . ALA A 1 160 ? -8.291 -17.017 12.575 1.00 96.25 160 ALA A C 1
ATOM 1272 O O . ALA A 1 160 ? -9.427 -17.416 12.813 1.00 96.25 160 ALA A O 1
ATOM 1273 N N . SER A 1 161 ? -7.226 -17.788 12.825 1.00 97.00 161 SER A N 1
ATOM 1274 C CA . SER A 1 161 ? -7.300 -19.125 13.430 1.00 97.00 161 SER A CA 1
ATOM 1275 C C . SER A 1 161 ? -7.686 -19.130 14.918 1.00 97.00 161 SER A C 1
ATOM 1277 O O . SER A 1 161 ? -7.937 -20.198 15.478 1.00 97.00 161 SER A O 1
ATOM 1279 N N . LYS A 1 162 ? -7.702 -17.965 15.585 1.00 96.75 162 LYS A N 1
ATOM 1280 C CA . LYS A 1 162 ? -7.988 -17.831 17.026 1.00 96.75 162 LYS A CA 1
ATOM 1281 C C . LYS A 1 162 ? -9.301 -17.120 17.340 1.00 96.75 162 LYS A C 1
ATOM 1283 O O . LYS A 1 162 ? -9.898 -17.426 18.366 1.00 96.75 162 LYS A O 1
ATOM 1288 N N . ALA A 1 163 ? -9.721 -16.177 16.505 1.00 95.62 163 ALA A N 1
ATOM 1289 C CA . ALA A 1 163 ? -10.958 -15.415 16.660 1.00 95.62 163 ALA A CA 1
ATOM 1290 C C . ALA A 1 163 ? -11.400 -14.864 15.297 1.00 95.62 163 ALA A C 1
ATOM 1292 O O . ALA A 1 163 ? -10.612 -14.859 14.351 1.00 95.62 163 ALA A O 1
ATOM 1293 N N . THR A 1 164 ? -12.632 -14.361 15.194 1.00 93.19 164 THR A N 1
ATOM 1294 C CA . THR A 1 164 ? -13.177 -13.829 13.931 1.00 93.19 164 THR A CA 1
ATOM 1295 C C . THR A 1 164 ? -13.648 -12.384 14.073 1.00 93.19 164 THR A C 1
ATOM 1297 O O . THR A 1 164 ? -14.023 -11.950 15.162 1.00 93.19 164 THR A O 1
ATOM 1300 N N . GLY A 1 165 ? -13.595 -11.620 12.976 1.00 92.50 165 GLY A N 1
ATOM 1301 C CA . GLY A 1 165 ? -14.054 -10.227 12.932 1.00 92.50 165 GLY A CA 1
ATOM 1302 C C . GLY A 1 165 ? -13.515 -9.364 14.080 1.00 92.50 165 GLY A C 1
ATOM 1303 O O . GLY A 1 165 ? -12.342 -9.450 14.447 1.00 92.50 165 GLY A O 1
ATOM 1304 N N . ALA A 1 166 ? -14.396 -8.562 14.682 1.00 95.12 166 ALA A N 1
ATOM 1305 C CA . ALA A 1 166 ? -14.064 -7.640 15.769 1.00 95.12 166 ALA A CA 1
ATOM 1306 C C . ALA A 1 166 ? -13.480 -8.316 17.023 1.00 95.12 166 ALA A C 1
ATOM 1308 O O . ALA A 1 166 ? -12.718 -7.691 17.759 1.00 95.12 166 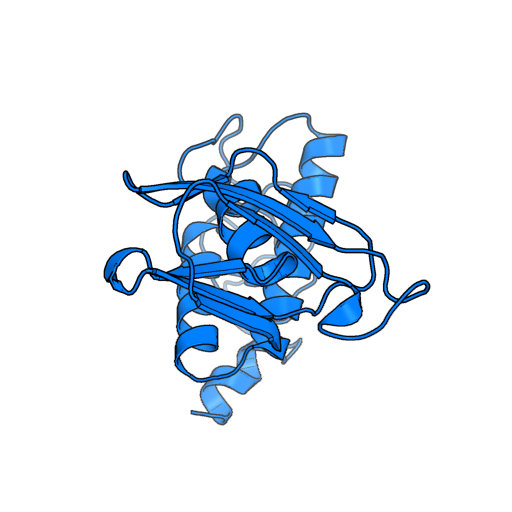ALA A O 1
ATOM 1309 N N . GLU A 1 167 ? -13.767 -9.600 17.263 1.00 96.69 167 GLU A N 1
ATOM 1310 C CA . GLU A 1 167 ? -13.234 -10.317 18.427 1.00 96.69 167 GLU A CA 1
ATOM 1311 C C . GLU A 1 167 ? -11.709 -10.450 18.383 1.00 96.69 167 GLU A C 1
ATOM 1313 O O . GLU A 1 167 ? -11.080 -10.581 19.439 1.00 96.69 167 GLU A O 1
ATOM 1318 N N . ARG A 1 168 ? -11.117 -10.368 17.182 1.00 97.69 168 ARG A N 1
ATOM 1319 C CA . ARG A 1 168 ? -9.666 -10.403 16.961 1.00 97.69 168 ARG A CA 1
ATOM 1320 C C . ARG A 1 168 ? -8.949 -9.163 17.486 1.00 97.69 168 ARG A C 1
ATOM 1322 O O . ARG A 1 168 ? -7.748 -9.244 17.719 1.00 97.69 168 ARG A O 1
ATOM 1329 N N . VAL A 1 169 ? -9.645 -8.038 17.647 1.00 97.94 169 VAL A N 1
ATOM 1330 C CA . VAL A 1 169 ? -9.023 -6.722 17.836 1.00 97.94 169 VAL A CA 1
ATOM 1331 C C . VAL A 1 169 ? -9.001 -6.324 19.305 1.00 97.94 169 VAL A C 1
ATOM 1333 O O . VAL A 1 169 ? -10.008 -6.402 20.013 1.00 97.94 169 VAL A O 1
ATOM 1336 N N . ARG A 1 170 ? -7.846 -5.855 19.771 1.00 97.88 170 ARG A N 1
ATOM 1337 C CA . ARG A 1 170 ? -7.669 -5.198 21.067 1.00 97.88 170 ARG A CA 1
ATOM 1338 C C . ARG A 1 170 ? -7.020 -3.844 20.832 1.00 97.88 170 ARG A C 1
ATOM 1340 O O . ARG A 1 170 ? -6.012 -3.757 20.141 1.00 97.88 170 ARG A O 1
ATOM 1347 N N . ILE A 1 171 ? -7.624 -2.795 21.382 1.00 97.38 171 ILE A N 1
ATOM 1348 C CA . ILE A 1 171 ? -7.145 -1.419 21.241 1.00 97.38 171 ILE A CA 1
ATOM 1349 C C . ILE A 1 171 ? -6.981 -0.826 22.633 1.00 97.38 171 ILE A C 1
ATOM 1351 O O . ILE A 1 171 ? -7.872 -0.950 23.473 1.00 97.38 171 ILE A O 1
ATOM 1355 N N . SER A 1 172 ? -5.845 -0.175 22.856 1.00 97.38 172 SER A N 1
ATOM 1356 C CA . SER A 1 172 ? -5.579 0.631 24.043 1.00 97.38 172 SER A CA 1
ATOM 1357 C C . SER A 1 172 ? -5.206 2.035 23.592 1.00 97.38 172 SER A C 1
ATOM 1359 O O . SER A 1 172 ? -4.286 2.193 22.797 1.00 97.38 172 SER A O 1
ATOM 1361 N N . ALA A 1 173 ? -5.908 3.046 24.094 1.00 95.94 173 ALA A N 1
ATOM 1362 C CA . ALA A 1 173 ? -5.645 4.451 23.802 1.00 95.94 173 ALA A CA 1
ATOM 1363 C C . ALA A 1 173 ? -5.713 5.267 25.097 1.00 95.94 173 ALA A C 1
ATOM 1365 O O . ALA A 1 173 ? -6.499 4.958 25.993 1.00 95.94 173 ALA A O 1
ATOM 1366 N N . ASP A 1 174 ? -4.906 6.320 25.187 1.00 92.69 174 ASP A N 1
ATOM 1367 C CA . ASP A 1 174 ? -4.891 7.268 26.308 1.00 92.69 174 ASP A CA 1
ATOM 1368 C C . ASP A 1 174 ? -5.919 8.410 26.155 1.00 92.69 174 ASP A C 1
ATOM 1370 O O . ASP A 1 174 ? -5.965 9.331 26.970 1.00 92.69 174 ASP A O 1
ATOM 1374 N N . PHE A 1 175 ? -6.785 8.333 25.140 1.00 94.69 175 PHE A N 1
ATOM 1375 C CA . PHE A 1 175 ? -7.831 9.310 24.834 1.00 94.69 175 PHE A CA 1
ATOM 1376 C C . PHE A 1 175 ? -9.129 8.626 24.356 1.00 94.69 175 PHE A C 1
ATOM 1378 O O . PHE A 1 175 ? -9.096 7.481 23.900 1.00 94.69 175 PHE A O 1
ATOM 1385 N N . PRO A 1 176 ? -10.289 9.311 24.426 1.00 94.62 176 PRO A N 1
ATOM 1386 C CA . PRO A 1 176 ? -11.543 8.793 23.881 1.00 94.62 176 PRO A CA 1
ATOM 1387 C C . PRO A 1 176 ? -11.478 8.646 22.358 1.00 94.62 176 PRO A C 1
ATOM 1389 O O . PRO A 1 176 ? -11.167 9.614 21.660 1.00 94.62 176 PRO A O 1
ATOM 1392 N N . LEU A 1 177 ? -11.828 7.462 21.859 1.00 95.75 177 LEU A N 1
ATOM 1393 C CA . LEU A 1 177 ? -11.750 7.098 20.447 1.00 95.75 177 LEU A CA 1
ATOM 1394 C C . LEU A 1 177 ? -12.997 6.303 20.042 1.00 95.75 177 LEU A C 1
ATOM 1396 O O . LEU A 1 177 ? -13.355 5.328 20.704 1.00 95.75 177 LEU A O 1
ATOM 1400 N N . GLU A 1 178 ? -13.645 6.709 18.953 1.00 97.06 178 GLU A N 1
ATOM 1401 C CA . GLU A 1 178 ? -14.683 5.917 18.294 1.00 97.06 178 GLU A CA 1
ATOM 1402 C C . GLU A 1 178 ? -14.025 4.863 17.401 1.00 97.06 178 GLU A C 1
ATOM 1404 O O . GLU A 1 178 ? -13.106 5.171 16.645 1.00 97.06 178 GLU A O 1
ATOM 1409 N N . ILE A 1 179 ? -14.471 3.610 17.492 1.00 97.06 179 ILE A N 1
ATOM 1410 C CA . ILE A 1 179 ? -13.860 2.492 16.771 1.00 97.06 179 ILE A CA 1
ATOM 1411 C C . ILE A 1 179 ? -14.932 1.778 15.956 1.00 97.06 179 ILE A C 1
ATOM 1413 O O . ILE A 1 179 ? -15.940 1.331 16.502 1.00 97.06 179 ILE A O 1
ATOM 1417 N N . VAL A 1 180 ? -14.671 1.619 14.661 1.00 97.25 180 VAL A N 1
ATOM 1418 C CA . VAL A 1 180 ? -15.506 0.850 13.736 1.00 97.25 180 VAL A CA 1
ATOM 1419 C C . VAL A 1 180 ? -14.654 -0.239 13.095 1.00 97.25 180 VAL A C 1
ATOM 1421 O O . VAL A 1 180 ? -13.553 0.031 12.618 1.00 97.25 180 VAL A O 1
ATOM 1424 N N . ILE A 1 181 ? -15.145 -1.477 13.094 1.00 96.75 181 ILE A N 1
ATOM 1425 C CA . ILE A 1 181 ? -14.431 -2.635 12.546 1.00 96.75 181 ILE A CA 1
ATOM 1426 C C . ILE A 1 181 ? -15.298 -3.272 11.458 1.00 96.75 181 ILE A C 1
ATOM 1428 O O . ILE A 1 181 ? -16.470 -3.560 11.709 1.00 96.75 181 ILE A O 1
ATOM 1432 N N . TYR A 1 182 ? -14.704 -3.487 10.284 1.00 92.50 182 TYR A N 1
ATOM 1433 C CA . TYR A 1 182 ? -15.288 -4.144 9.112 1.00 92.50 182 TYR A CA 1
ATOM 1434 C C . TYR A 1 182 ? -14.561 -5.445 8.786 1.00 92.50 182 TYR A C 1
ATOM 1436 O O . TYR A 1 182 ? -13.314 -5.481 8.934 1.00 92.50 182 TYR A O 1
#

pLDDT: mean 97.11, std 2.4, range [74.88, 98.81]

Organism: NCBI:txid1481914

Foldseek 3Di:
DCVVCVQCVDCQFQVFQQGGFLGTNVDPQADQLNQPNNGWAALVVLVVVLVVCVVVPVLVSSLVNLVSNLVLQVQQCVVPVWFKRTDGRYDSYGHVPIDTNDPPSSVSNNPVSCVCRNQVWDADLVVQEIETEPDAQDWDKDPQCDSDPQGGKIWTAHGVVVDDWPVRIDMDTPHDHHYHTD

Sequence (182 aa):
MQSFIAHLDDERSFKRPHRIPTMSADCEHYTDNGDYWRGGVWAPTNYMVLKGLEKHGYHDLAFDIALNHVQHVANIFDETGTIWENYSPELGRQGIPAKSDFVGWGGLSLVSILIEFVFGIKMDVPNRSLTIHLKLDDAFSLKGLKFGNLGSLDIDVLPASKATGAERVRISADFPLEIVIY

Radius of gyration: 17.43 Å; chains: 1; bounding box: 36×35×54 Å

InterPro domains:
  IPR004888 Glycoside hydrolase family 63 [PTHR10412] (4-110)
  IPR008928 Six-hairpin glycosidase superfamily [SSF48208] (4-130)
  IPR012341 Six-hairpin glycosidase-like superfamily [G3DSA:1.50.10.10] (1-116)
  IPR054491 Mannosylglycerate hydrolase MGH1-like, glycoside hydrolase domain [PF22422] (3-93)